Protein AF-A0A838HXN6-F1 (afdb_monomer_lite)

Secondary structure (DSSP, 8-state):
--HHHHHHHHTSPPEEEEEEEEEEE-TTS-TT--HHHHHH--SSS-TTS------BSSHHHHHHHHHHHHHHTT--GGGG---EEEEEEEEEEEE--TTSHHHHHHTT--HHHHHSS--HHHHHHHHHHHHHHHSSS----

Structure (mmCIF, N/CA/C/O backbone):
data_AF-A0A838HXN6-F1
#
_entry.id   AF-A0A838HXN6-F1
#
loop_
_atom_site.group_PDB
_atom_site.id
_atom_site.type_symbol
_atom_site.label_atom_id
_atom_site.label_alt_id
_atom_site.label_comp_id
_atom_site.label_asym_id
_atom_site.label_entity_id
_atom_site.label_seq_id
_atom_site.pdbx_PDB_ins_code
_atom_site.Cartn_x
_atom_site.Cartn_y
_atom_site.Cartn_z
_atom_site.occupancy
_atom_site.B_iso_or_equiv
_atom_site.auth_seq_id
_atom_site.auth_comp_id
_atom_site.auth_asym_id
_atom_site.auth_atom_id
_atom_site.pdbx_PDB_model_num
ATOM 1 N N . MET A 1 1 ? 3.296 11.963 16.605 1.00 52.84 1 MET A N 1
ATOM 2 C CA . MET A 1 1 ? 2.595 10.721 16.995 1.00 52.84 1 MET A CA 1
ATOM 3 C C . MET A 1 1 ? 1.720 11.100 18.158 1.00 52.84 1 MET A C 1
ATOM 5 O O . MET A 1 1 ? 2.275 11.587 19.130 1.00 52.84 1 MET A O 1
ATOM 9 N N . THR A 1 2 ? 0.405 10.978 18.042 1.00 62.97 2 THR A N 1
ATOM 10 C CA . THR A 1 2 ? -0.489 11.292 19.157 1.00 62.97 2 THR A CA 1
ATOM 11 C C . THR A 1 2 ? -1.050 9.986 19.691 1.00 62.97 2 THR A C 1
ATOM 13 O O . THR A 1 2 ? -1.660 9.243 18.932 1.00 62.97 2 THR A O 1
ATOM 16 N N . GLU A 1 3 ? -0.831 9.719 20.974 1.00 70.25 3 GLU A N 1
ATOM 17 C CA . GLU A 1 3 ? -1.425 8.621 21.758 1.00 70.25 3 GLU A CA 1
ATOM 18 C C . GLU A 1 3 ? -2.933 8.461 21.477 1.00 70.25 3 GLU A C 1
ATOM 20 O O . GLU A 1 3 ? -3.430 7.362 21.251 1.00 70.25 3 GLU A O 1
ATOM 25 N N . ARG A 1 4 ? -3.612 9.593 21.263 1.00 81.31 4 ARG A N 1
ATOM 26 C CA . ARG A 1 4 ? -5.013 9.693 20.832 1.00 81.31 4 ARG A CA 1
ATOM 27 C C . ARG A 1 4 ? -5.386 8.883 19.582 1.00 81.31 4 ARG A C 1
ATOM 29 O O . ARG A 1 4 ? -6.510 8.408 19.495 1.00 81.31 4 ARG A O 1
ATOM 36 N N . ASP A 1 5 ? -4.505 8.741 18.588 1.00 81.25 5 ASP A N 1
ATOM 37 C CA . ASP A 1 5 ? -4.841 7.966 17.378 1.00 81.25 5 ASP A CA 1
ATOM 38 C C . ASP A 1 5 ? -4.798 6.455 17.637 1.00 81.25 5 ASP A C 1
ATOM 40 O O . ASP A 1 5 ? -5.585 5.712 17.055 1.00 81.25 5 ASP A O 1
ATOM 44 N N . GLU A 1 6 ? -3.905 5.998 18.518 1.00 79.44 6 GLU A N 1
ATOM 45 C CA . GLU A 1 6 ? -3.845 4.593 18.936 1.00 79.44 6 GLU A CA 1
ATOM 46 C C . GLU A 1 6 ? -5.099 4.239 19.762 1.00 79.44 6 GLU A C 1
ATOM 48 O O . GLU A 1 6 ? -5.741 3.221 19.499 1.00 79.44 6 GLU A O 1
ATOM 53 N N . GLU A 1 7 ? -5.530 5.129 20.663 1.00 83.31 7 GLU A N 1
ATOM 54 C CA . GLU A 1 7 ? -6.784 4.985 21.420 1.00 83.31 7 GLU A CA 1
ATOM 55 C C . GLU A 1 7 ? -8.030 4.978 20.525 1.00 83.31 7 GLU A C 1
ATOM 57 O O . GLU A 1 7 ? -8.947 4.183 20.737 1.00 83.31 7 GLU A O 1
ATOM 62 N N . ARG A 1 8 ? -8.078 5.850 19.510 1.00 86.25 8 ARG A N 1
ATOM 63 C CA . ARG A 1 8 ? -9.175 5.881 18.530 1.00 86.25 8 ARG A CA 1
ATOM 64 C C . ARG A 1 8 ? -9.247 4.580 17.742 1.00 86.25 8 ARG A C 1
ATOM 66 O O . ARG A 1 8 ? -10.324 4.007 17.622 1.00 86.25 8 ARG A O 1
ATOM 73 N N . LEU A 1 9 ? -8.107 4.076 17.266 1.00 84.31 9 LEU A N 1
ATOM 74 C CA . LEU A 1 9 ? -8.039 2.798 16.550 1.00 84.31 9 LEU A CA 1
ATOM 75 C C . LEU A 1 9 ? -8.511 1.616 17.393 1.00 84.31 9 LEU A C 1
ATOM 77 O O . LEU A 1 9 ? -9.125 0.703 16.847 1.00 84.31 9 LEU A O 1
ATOM 81 N N . ALA A 1 10 ? -8.253 1.624 18.702 1.00 82.81 10 ALA A N 1
ATOM 82 C CA . ALA A 1 10 ? -8.721 0.568 19.597 1.00 82.81 10 ALA A CA 1
ATOM 83 C C . ALA A 1 10 ? -10.258 0.483 19.677 1.00 82.81 10 ALA A C 1
ATOM 85 O O . ALA A 1 10 ? -10.790 -0.568 20.020 1.00 82.81 10 ALA A O 1
ATOM 86 N N . ARG A 1 11 ? -10.970 1.568 19.342 1.00 85.31 11 ARG A N 1
ATOM 87 C CA . ARG A 1 11 ? -12.441 1.649 19.354 1.00 85.31 11 ARG A CA 1
ATOM 88 C C . ARG A 1 11 ? -13.080 1.389 17.991 1.00 85.31 11 ARG A C 1
ATOM 90 O O . ARG A 1 11 ? -14.303 1.349 17.898 1.00 85.31 11 ARG A O 1
ATOM 97 N N . LEU A 1 12 ? -12.277 1.269 16.935 1.00 88.88 12 LEU A N 1
ATOM 98 C CA . LEU A 1 12 ? -12.781 1.051 15.587 1.00 88.88 12 LEU A CA 1
ATOM 99 C C . LEU A 1 12 ? -12.994 -0.433 15.315 1.00 88.88 12 LEU A C 1
ATOM 101 O O . LEU A 1 12 ? -12.141 -1.270 15.613 1.00 88.88 12 LEU A O 1
ATOM 105 N N . ASN A 1 13 ? -14.119 -0.735 14.669 1.00 86.94 13 ASN A N 1
ATOM 106 C CA . ASN A 1 13 ? -14.365 -2.061 14.125 1.00 86.94 13 ASN A CA 1
ATOM 107 C C . ASN A 1 13 ? -13.406 -2.308 12.962 1.00 86.94 13 ASN A C 1
ATOM 109 O O . ASN A 1 13 ? -13.319 -1.503 12.031 1.00 86.94 13 ASN A O 1
ATOM 113 N N . LEU A 1 14 ? -12.692 -3.429 13.021 1.00 91.25 14 LEU A N 1
ATOM 114 C CA . LEU A 1 14 ? -11.895 -3.903 11.901 1.00 91.25 14 LEU A CA 1
ATOM 115 C C . LEU A 1 14 ? -12.711 -4.874 11.061 1.00 91.25 14 LEU A C 1
ATOM 117 O O . LEU A 1 14 ? -13.541 -5.621 11.576 1.00 91.25 14 LEU A O 1
ATOM 121 N N . ALA A 1 15 ? -12.450 -4.850 9.763 1.00 92.81 15 ALA A N 1
ATOM 122 C CA . ALA A 1 15 ? -13.047 -5.759 8.808 1.00 92.81 15 ALA A CA 1
ATOM 123 C C . ALA A 1 15 ? -12.079 -6.895 8.476 1.00 92.81 15 ALA A C 1
ATOM 125 O O . ALA A 1 15 ? -10.857 -6.726 8.508 1.00 92.81 15 ALA A O 1
ATOM 126 N N . SER A 1 16 ? -12.632 -8.031 8.071 1.00 95.31 16 SER A N 1
ATOM 127 C CA . SER A 1 16 ? -11.870 -9.041 7.347 1.00 95.31 16 SER A CA 1
ATOM 128 C C . SER A 1 16 ? -11.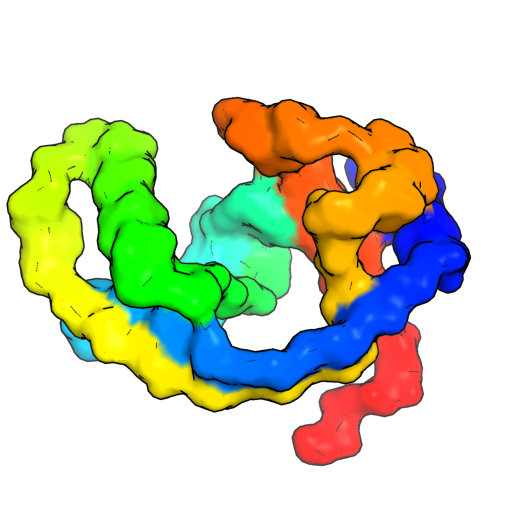858 -8.707 5.854 1.00 95.31 16 SER A C 1
ATOM 130 O O . SER A 1 16 ? -12.802 -8.123 5.319 1.00 95.31 16 SER A O 1
ATOM 132 N N . TYR A 1 17 ? -10.788 -9.087 5.167 1.00 95.50 17 TYR A N 1
ATOM 133 C CA . TYR A 1 17 ? -10.663 -8.973 3.721 1.00 95.50 17 TYR A CA 1
ATOM 134 C C . TYR A 1 17 ? -10.115 -10.274 3.151 1.00 95.50 17 TYR A C 1
ATOM 136 O O . TYR A 1 17 ? -9.066 -10.752 3.581 1.00 95.50 17 TYR A O 1
ATOM 144 N N . SER A 1 18 ? -10.791 -10.805 2.136 1.00 97.56 18 SER A N 1
ATOM 145 C CA . SER A 1 18 ? -10.270 -11.882 1.306 1.00 97.56 18 SER A CA 1
ATOM 146 C C . SER A 1 18 ? -10.440 -11.517 -0.161 1.00 97.56 18 SER A C 1
ATOM 148 O O . SER A 1 18 ? -11.485 -11.000 -0.557 1.00 97.56 18 SER A O 1
ATOM 150 N N . GLY A 1 19 ? -9.408 -11.747 -0.967 1.00 97.06 19 GLY A N 1
ATOM 151 C CA . GLY A 1 19 ? -9.480 -11.452 -2.389 1.00 97.06 19 GLY A CA 1
ATOM 152 C C . GLY A 1 19 ? -8.153 -11.575 -3.117 1.00 97.06 19 GLY A C 1
ATOM 153 O O . GLY A 1 19 ? -7.107 -11.863 -2.536 1.00 97.06 19 GLY A O 1
ATOM 154 N N . THR A 1 20 ? -8.213 -11.326 -4.420 1.00 98.19 20 THR A N 1
ATOM 155 C CA . THR A 1 20 ? -7.024 -11.251 -5.271 1.00 98.19 20 THR A CA 1
ATOM 156 C C . THR A 1 20 ? -6.412 -9.859 -5.177 1.00 98.19 20 THR A C 1
ATOM 158 O O . THR A 1 20 ? -7.128 -8.859 -5.140 1.00 98.19 20 THR A O 1
ATOM 161 N N . ALA A 1 21 ? -5.086 -9.791 -5.136 1.00 98.12 21 ALA A N 1
ATOM 162 C CA . ALA A 1 21 ? -4.346 -8.543 -5.144 1.00 98.12 21 ALA A CA 1
ATOM 163 C C . ALA A 1 21 ? -3.112 -8.636 -6.048 1.00 98.12 21 ALA A C 1
ATOM 165 O O . ALA A 1 21 ? -2.564 -9.713 -6.282 1.00 98.12 21 ALA A O 1
ATOM 166 N N . TYR A 1 22 ? -2.669 -7.484 -6.533 1.00 98.31 22 TYR A N 1
ATOM 167 C CA . TYR A 1 22 ? -1.645 -7.349 -7.557 1.00 98.31 22 TYR A CA 1
ATOM 168 C C . TYR A 1 22 ? -0.501 -6.481 -7.055 1.00 98.31 22 TYR A C 1
ATOM 170 O O . TYR A 1 22 ? -0.712 -5.487 -6.360 1.00 98.31 22 TYR A O 1
ATOM 178 N N . ARG A 1 23 ? 0.728 -6.819 -7.437 1.00 97.62 23 ARG A N 1
ATOM 179 C CA . ARG A 1 23 ? 1.908 -6.006 -7.133 1.00 97.62 23 ARG A CA 1
ATOM 180 C C . ARG A 1 23 ? 2.859 -5.995 -8.309 1.00 97.62 23 ARG A C 1
ATOM 182 O O . ARG A 1 23 ? 3.240 -7.051 -8.801 1.00 97.62 23 ARG A O 1
ATOM 189 N N . HIS A 1 24 ? 3.303 -4.806 -8.703 1.00 96.69 24 HIS A N 1
ATOM 190 C CA . HIS A 1 24 ? 4.386 -4.671 -9.667 1.00 96.69 24 HIS A CA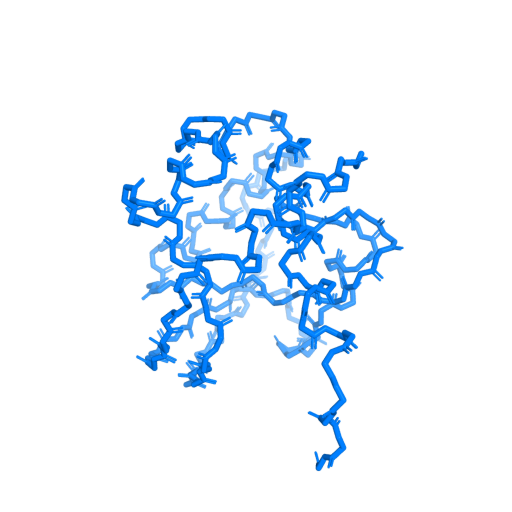 1
ATOM 191 C C . HIS A 1 24 ? 5.741 -4.578 -8.945 1.00 96.69 24 HIS A C 1
ATOM 193 O O . HIS A 1 24 ? 5.910 -3.813 -7.991 1.00 96.69 24 HIS A O 1
ATOM 199 N N . GLN A 1 25 ? 6.753 -5.291 -9.427 1.00 95.06 25 GLN A N 1
ATOM 200 C CA . GLN A 1 25 ? 8.099 -5.306 -8.846 1.00 95.06 25 GLN A CA 1
ATOM 201 C C . GLN A 1 25 ? 9.170 -5.260 -9.948 1.00 95.06 25 GLN A C 1
ATOM 203 O O . GLN A 1 25 ? 8.900 -5.608 -11.094 1.00 95.06 25 GLN A O 1
ATOM 208 N N . SER A 1 26 ? 10.359 -4.732 -9.637 1.00 93.75 26 SER A N 1
ATOM 209 C CA . SER A 1 26 ? 11.511 -4.873 -10.534 1.00 93.75 26 SER A CA 1
ATOM 210 C C . SER A 1 26 ? 11.875 -6.357 -10.615 1.00 93.75 26 SER A C 1
ATOM 212 O O . SER A 1 26 ? 11.775 -7.021 -9.578 1.00 93.75 26 SER A O 1
ATOM 214 N N . PRO A 1 27 ? 12.330 -6.853 -11.778 1.00 95.75 27 PRO A N 1
ATOM 215 C CA . PRO A 1 27 ? 12.759 -8.238 -11.911 1.00 95.75 27 PRO A CA 1
ATOM 216 C C . PRO A 1 27 ? 13.792 -8.645 -10.859 1.00 95.75 27 PRO A C 1
ATOM 218 O O . PRO A 1 27 ? 14.665 -7.852 -10.496 1.00 95.75 27 PRO A O 1
ATOM 221 N N . GLY A 1 28 ? 13.684 -9.881 -10.370 1.00 93.38 28 GLY A N 1
ATOM 222 C CA . GLY A 1 28 ? 14.659 -10.491 -9.457 1.00 93.38 28 GLY A CA 1
ATOM 223 C C . GLY A 1 28 ? 14.489 -10.161 -7.968 1.00 93.38 28 GLY A C 1
ATOM 224 O O . GLY A 1 28 ? 15.302 -10.595 -7.155 1.00 93.38 28 GLY A O 1
ATOM 225 N N . PHE A 1 29 ? 13.446 -9.426 -7.572 1.00 92.88 29 PHE A N 1
ATOM 226 C CA . PHE A 1 29 ? 13.157 -9.157 -6.157 1.00 92.88 29 PHE A CA 1
ATOM 227 C C . PHE A 1 29 ? 11.988 -10.009 -5.643 1.00 92.88 29 PHE A C 1
ATOM 229 O O . PHE A 1 29 ? 10.925 -9.996 -6.256 1.00 92.88 29 PHE A O 1
ATOM 236 N N . ASP A 1 30 ? 12.111 -10.615 -4.450 1.00 94.19 30 ASP A N 1
ATOM 237 C CA . ASP A 1 30 ? 11.019 -11.388 -3.820 1.00 94.19 30 ASP A CA 1
ATOM 238 C C . ASP A 1 30 ? 9.735 -10.535 -3.674 1.00 94.19 30 ASP A C 1
ATOM 240 O O . ASP A 1 30 ? 9.748 -9.518 -2.958 1.00 94.19 30 ASP A O 1
ATOM 244 N N . PRO A 1 31 ? 8.611 -10.926 -4.309 1.00 93.19 31 PRO A N 1
ATOM 245 C CA . PRO A 1 31 ? 7.357 -10.170 -4.274 1.00 93.19 31 PRO A CA 1
ATOM 246 C C . PRO A 1 31 ? 6.741 -10.055 -2.873 1.00 93.19 31 PRO A C 1
ATOM 248 O O . PRO A 1 31 ? 5.946 -9.146 -2.617 1.00 93.19 31 PRO A O 1
ATOM 251 N N . ARG A 1 32 ? 7.135 -10.929 -1.942 1.00 94.75 32 ARG A N 1
ATOM 252 C CA . ARG A 1 32 ? 6.681 -10.940 -0.544 1.00 94.75 32 ARG A CA 1
ATOM 253 C C . ARG A 1 32 ? 7.551 -10.077 0.366 1.00 94.75 32 ARG A C 1
ATOM 255 O O . ARG A 1 32 ? 7.228 -9.905 1.537 1.00 94.75 32 ARG A O 1
ATOM 262 N N . SER A 1 33 ? 8.642 -9.504 -0.145 1.00 95.50 33 SER A N 1
ATOM 263 C CA . SER A 1 33 ? 9.507 -8.642 0.656 1.00 95.50 33 SER A CA 1
ATOM 264 C C . SER A 1 33 ? 8.888 -7.258 0.875 1.00 95.50 33 SER A C 1
ATOM 266 O O . SER A 1 33 ? 8.499 -6.560 -0.072 1.00 95.50 33 SER A O 1
ATOM 268 N N . GLY A 1 34 ? 8.857 -6.819 2.136 1.00 95.69 34 GLY A N 1
ATOM 269 C CA . GLY A 1 34 ? 8.514 -5.450 2.532 1.00 95.69 34 GLY A CA 1
ATOM 270 C C . GLY A 1 34 ? 9.734 -4.599 2.909 1.00 95.69 34 GLY A C 1
ATOM 271 O O . GLY A 1 34 ? 9.578 -3.485 3.415 1.00 95.69 34 GLY A O 1
ATOM 272 N N . THR A 1 35 ? 10.958 -5.086 2.671 1.00 95.94 35 THR A N 1
ATOM 273 C CA . THR A 1 35 ? 12.208 -4.413 3.071 1.00 95.94 35 THR A CA 1
ATOM 274 C C . THR A 1 35 ? 12.361 -3.030 2.437 1.00 95.94 35 THR A C 1
ATOM 276 O O . THR A 1 35 ? 12.794 -2.088 3.104 1.00 95.94 35 THR A O 1
ATOM 279 N N . GLY A 1 36 ? 11.963 -2.872 1.170 1.00 94.06 36 GLY A N 1
ATOM 280 C CA . GLY A 1 36 ? 11.993 -1.578 0.480 1.00 94.06 36 GLY A CA 1
ATOM 281 C C . GLY A 1 36 ? 11.106 -0.535 1.164 1.00 94.06 36 GLY A C 1
ATOM 282 O O . GLY A 1 36 ? 11.574 0.566 1.467 1.00 94.06 36 GLY A O 1
ATOM 283 N N . ALA A 1 37 ? 9.866 -0.917 1.486 1.00 96.25 37 ALA A N 1
ATOM 284 C CA . ALA A 1 37 ? 8.927 -0.077 2.222 1.00 96.25 37 ALA A CA 1
ATOM 285 C C . ALA A 1 37 ? 9.447 0.244 3.626 1.00 96.25 37 ALA A C 1
ATOM 287 O O . ALA A 1 37 ? 9.378 1.395 4.045 1.00 96.25 37 ALA A O 1
ATOM 288 N N . ARG A 1 38 ? 10.042 -0.721 4.336 1.00 97.44 38 ARG A N 1
ATOM 289 C CA . ARG A 1 38 ? 10.677 -0.456 5.634 1.00 97.44 38 ARG A CA 1
ATOM 290 C C . ARG A 1 38 ? 11.802 0.567 5.514 1.00 97.44 38 ARG A C 1
ATOM 292 O O . ARG A 1 38 ? 11.879 1.471 6.335 1.00 97.44 38 ARG A O 1
ATOM 299 N N . ARG A 1 39 ? 12.682 0.444 4.517 1.00 96.69 39 ARG A N 1
ATOM 300 C CA . ARG A 1 39 ? 13.851 1.323 4.356 1.00 96.69 39 ARG A CA 1
ATOM 301 C C . ARG A 1 39 ? 13.453 2.747 3.968 1.00 96.69 39 ARG A C 1
ATOM 303 O O . ARG A 1 39 ? 13.931 3.692 4.586 1.00 96.69 39 ARG A O 1
ATOM 310 N N . ARG A 1 40 ? 12.604 2.894 2.947 1.00 94.81 40 ARG A N 1
ATOM 311 C CA . ARG A 1 40 ? 12.280 4.189 2.316 1.00 94.81 40 ARG A CA 1
ATOM 312 C C . ARG A 1 40 ? 10.980 4.815 2.823 1.00 94.81 40 ARG A C 1
ATOM 314 O O . ARG A 1 40 ? 10.773 6.010 2.642 1.00 94.81 40 ARG A O 1
ATOM 321 N N . GLY A 1 41 ? 10.138 4.032 3.488 1.00 96.00 41 GLY A N 1
ATOM 322 C CA . GLY A 1 41 ? 8.770 4.416 3.801 1.00 96.00 41 GLY A CA 1
ATOM 323 C C . GLY A 1 41 ? 7.867 4.356 2.572 1.00 96.00 41 GLY A C 1
ATOM 324 O O . GLY A 1 41 ? 8.300 4.103 1.446 1.00 96.00 41 GLY A O 1
ATOM 325 N N . GLY A 1 42 ? 6.595 4.622 2.810 1.00 94.75 42 GLY A N 1
ATOM 326 C CA . GLY A 1 42 ? 5.580 4.844 1.795 1.00 94.75 42 GLY A CA 1
ATOM 327 C C . GLY A 1 42 ? 4.467 5.712 2.368 1.00 94.75 42 GLY A C 1
ATOM 328 O O . GLY A 1 42 ? 4.653 6.382 3.391 1.00 94.75 42 GLY A O 1
ATOM 329 N N . ARG A 1 43 ? 3.303 5.703 1.715 1.00 95.81 43 ARG A N 1
ATOM 330 C CA . ARG A 1 43 ? 2.162 6.523 2.140 1.00 95.81 43 ARG A CA 1
ATOM 331 C C . ARG A 1 43 ? 1.668 6.138 3.535 1.00 95.81 43 ARG A C 1
ATOM 333 O O . ARG A 1 43 ? 1.401 7.016 4.339 1.00 95.81 43 ARG A O 1
ATOM 340 N N . PHE A 1 44 ? 1.618 4.845 3.851 1.00 96.75 44 PHE A N 1
ATOM 341 C CA . PHE A 1 44 ? 1.069 4.345 5.118 1.00 96.75 44 PHE A CA 1
ATOM 342 C C . PHE A 1 44 ? 2.125 3.800 6.085 1.00 96.75 44 PHE A C 1
ATOM 344 O O . PHE A 1 44 ? 1.787 3.266 7.134 1.00 96.75 44 PHE A O 1
ATOM 351 N N . ASN A 1 45 ? 3.418 3.949 5.791 1.00 97.06 45 ASN A N 1
ATOM 352 C CA . ASN A 1 45 ? 4.460 3.578 6.745 1.00 97.06 45 ASN A CA 1
ATOM 353 C C . ASN A 1 45 ? 5.634 4.566 6.708 1.00 97.06 45 ASN A C 1
ATOM 355 O O . ASN A 1 45 ? 6.132 4.897 5.629 1.00 97.06 45 ASN A O 1
ATOM 359 N N . PRO A 1 46 ? 6.106 5.059 7.867 1.00 96.12 46 PRO A N 1
ATOM 360 C CA . PRO A 1 46 ? 7.277 5.922 7.900 1.00 96.12 46 PRO A CA 1
ATOM 361 C C . PRO A 1 46 ? 8.550 5.151 7.501 1.00 96.12 46 PRO A C 1
ATOM 363 O O . PRO A 1 46 ? 8.618 3.932 7.683 1.00 96.12 46 PRO A O 1
ATOM 366 N N . PRO A 1 47 ? 9.588 5.829 6.984 1.00 96.38 47 PRO A N 1
ATOM 367 C CA . PRO A 1 47 ? 10.879 5.193 6.742 1.00 96.38 47 PRO A CA 1
ATOM 368 C C . PRO A 1 47 ? 11.485 4.644 8.038 1.00 96.38 47 PRO A C 1
ATOM 370 O O . PRO A 1 47 ? 11.236 5.162 9.125 1.00 96.38 47 PRO A O 1
ATOM 373 N N . ARG A 1 48 ? 12.323 3.615 7.904 1.00 96.62 48 ARG A N 1
ATOM 374 C CA . ARG A 1 48 ? 13.029 2.921 8.993 1.00 96.62 48 ARG A CA 1
ATOM 375 C C . ARG A 1 48 ? 12.097 2.389 10.092 1.00 96.62 48 ARG A C 1
ATOM 377 O O . ARG A 1 48 ? 12.461 2.395 11.262 1.00 96.62 48 ARG A O 1
ATOM 384 N N . SER A 1 49 ? 10.903 1.925 9.717 1.00 95.75 49 SER A N 1
ATOM 385 C CA . SER A 1 49 ? 9.907 1.396 10.658 1.00 95.75 49 SER A CA 1
ATOM 386 C C . SER A 1 49 ? 9.688 -0.112 10.480 1.00 95.75 49 SER A C 1
ATOM 388 O O . SER A 1 49 ? 10.581 -0.909 10.776 1.00 95.75 49 SER A O 1
ATOM 390 N N . PHE A 1 50 ? 8.534 -0.505 9.952 1.00 95.88 50 PHE A N 1
ATOM 391 C CA . PHE A 1 50 ? 8.096 -1.875 9.725 1.00 95.88 50 PHE A CA 1
ATOM 392 C C . PHE A 1 50 ? 7.975 -2.179 8.229 1.00 95.88 50 PHE A C 1
ATOM 394 O O . PHE A 1 50 ? 7.956 -1.282 7.380 1.00 95.88 50 PHE A O 1
ATOM 401 N N . GLN A 1 51 ? 7.954 -3.472 7.911 1.00 96.19 51 GLN A N 1
ATOM 402 C CA . GLN A 1 51 ? 7.769 -3.962 6.549 1.00 96.19 51 GLN A CA 1
ATOM 403 C C . GLN A 1 51 ? 6.298 -3.847 6.140 1.00 96.19 51 GLN A C 1
ATOM 405 O O . GLN A 1 51 ? 5.413 -4.164 6.928 1.00 96.19 51 GLN A O 1
ATOM 410 N N . VAL A 1 52 ? 6.051 -3.404 4.906 1.00 96.50 52 VAL A N 1
ATOM 411 C CA . VAL A 1 52 ? 4.712 -3.298 4.309 1.00 96.50 52 VAL A CA 1
ATOM 412 C C . VAL A 1 52 ? 4.762 -3.825 2.883 1.00 96.50 52 VAL A C 1
ATOM 414 O O . VAL A 1 52 ? 5.710 -3.532 2.148 1.00 96.50 52 VAL A O 1
ATOM 417 N N . LEU A 1 53 ? 3.732 -4.573 2.491 1.00 96.38 53 LEU A N 1
ATOM 418 C CA . LEU A 1 53 ? 3.452 -4.881 1.092 1.00 96.38 53 LEU A CA 1
ATOM 419 C C . LEU A 1 53 ? 2.391 -3.899 0.593 1.00 96.38 53 LEU A C 1
ATOM 421 O O . LEU A 1 53 ? 1.310 -3.810 1.167 1.00 96.38 53 LEU A O 1
ATOM 425 N N . TYR A 1 54 ? 2.718 -3.158 -0.462 1.00 96.69 54 TYR A N 1
ATOM 426 C CA . TYR A 1 54 ? 1.752 -2.331 -1.178 1.00 96.69 54 TYR A CA 1
ATOM 427 C C . TYR A 1 54 ? 1.159 -3.176 -2.299 1.00 96.69 54 TYR A C 1
ATOM 429 O O . TYR A 1 54 ? 1.894 -3.640 -3.174 1.00 96.69 54 TYR A O 1
ATOM 437 N N . LEU A 1 55 ? -0.146 -3.417 -2.213 1.00 97.56 55 LEU A N 1
ATOM 438 C CA . LEU A 1 55 ? -0.901 -4.249 -3.137 1.00 97.56 55 LEU A CA 1
ATOM 439 C C . LEU A 1 55 ? -2.054 -3.429 -3.720 1.00 97.56 55 LEU A C 1
ATOM 441 O O . LEU A 1 55 ? -2.693 -2.654 -3.009 1.00 97.56 55 LEU A O 1
ATOM 445 N N . ALA A 1 56 ? -2.326 -3.637 -4.998 1.00 97.88 56 ALA A N 1
ATOM 446 C CA . ALA A 1 56 ? -3.460 -3.085 -5.718 1.00 97.88 56 ALA A CA 1
ATOM 447 C C . ALA A 1 56 ? -4.569 -4.137 -5.853 1.00 97.88 56 ALA A C 1
ATOM 449 O O . ALA A 1 56 ? -4.290 -5.332 -5.884 1.00 97.88 56 ALA A O 1
ATOM 450 N N . LEU A 1 57 ? -5.827 -3.709 -5.975 1.00 97.12 57 LEU A N 1
ATOM 451 C CA . LEU A 1 57 ? -6.964 -4.626 -6.161 1.00 97.12 57 LEU A CA 1
ATOM 452 C C . LEU A 1 57 ? -7.267 -4.936 -7.635 1.00 97.12 57 LEU A C 1
ATOM 454 O O . LEU A 1 57 ? -8.106 -5.781 -7.926 1.00 97.12 57 LEU A O 1
ATOM 458 N N . SER A 1 58 ? -6.559 -4.289 -8.563 1.00 97.69 58 SER A N 1
ATOM 459 C CA . SER A 1 58 ? -6.582 -4.611 -9.988 1.00 97.69 58 SER A CA 1
ATOM 460 C C . SER A 1 58 ? -5.210 -4.371 -10.628 1.00 97.69 58 SER A C 1
ATOM 462 O O . SER A 1 58 ? -4.358 -3.666 -10.067 1.00 97.69 58 SER A O 1
ATOM 464 N N . VAL A 1 59 ? -4.989 -4.946 -11.812 1.00 97.12 59 VAL A N 1
ATOM 465 C CA . VAL A 1 59 ? -3.754 -4.748 -12.588 1.00 97.12 59 VAL A CA 1
ATOM 466 C C . VAL A 1 59 ? -3.623 -3.290 -13.040 1.00 97.12 59 VAL A C 1
ATOM 468 O O . VAL A 1 59 ? -2.528 -2.730 -13.025 1.00 97.12 59 VAL A O 1
ATOM 471 N N . GLU A 1 60 ? -4.734 -2.640 -13.378 1.00 97.88 60 GLU A N 1
ATOM 472 C CA . GLU A 1 60 ? -4.789 -1.239 -13.804 1.00 97.88 60 GLU A CA 1
ATOM 473 C C . GLU A 1 60 ? -4.326 -0.308 -12.684 1.00 97.88 60 GLU A C 1
ATOM 475 O O . GLU A 1 60 ? -3.530 0.600 -12.930 1.00 97.88 60 GLU A O 1
ATOM 480 N N . THR A 1 61 ? -4.759 -0.560 -11.443 1.00 97.31 61 THR A N 1
ATOM 481 C CA . THR A 1 61 ? -4.283 0.192 -10.278 1.00 97.31 61 THR A CA 1
ATOM 482 C C . THR A 1 61 ? -2.795 -0.060 -10.022 1.00 97.31 61 THR A C 1
ATOM 484 O O . THR A 1 61 ? -2.062 0.898 -9.794 1.00 97.31 61 THR A O 1
ATOM 487 N N . ALA A 1 62 ? -2.302 -1.298 -10.156 1.00 97.19 62 ALA A N 1
ATOM 488 C CA . ALA A 1 62 ? -0.863 -1.573 -10.044 1.00 97.19 62 ALA A CA 1
ATOM 489 C C . ALA A 1 62 ? -0.042 -0.829 -11.118 1.00 97.19 62 ALA A C 1
ATOM 491 O O . ALA A 1 62 ? 1.049 -0.327 -10.844 1.00 97.19 62 ALA A O 1
ATOM 492 N N . ALA A 1 63 ? -0.567 -0.722 -12.341 1.00 96.69 63 ALA A N 1
ATOM 493 C CA . ALA A 1 63 ? 0.058 0.048 -13.411 1.00 96.69 63 ALA A CA 1
ATOM 494 C C . ALA A 1 63 ? -0.009 1.565 -13.153 1.00 96.69 63 ALA A C 1
ATOM 496 O O . ALA A 1 63 ? 0.937 2.286 -13.469 1.00 96.69 63 ALA A O 1
ATOM 497 N N . ALA A 1 64 ? -1.105 2.072 -12.582 1.00 96.75 64 ALA A N 1
ATOM 498 C CA . ALA A 1 64 ? -1.220 3.470 -12.168 1.00 96.75 64 ALA A CA 1
ATOM 499 C C . ALA A 1 64 ? -0.211 3.820 -11.059 1.00 96.75 64 ALA A C 1
ATOM 501 O O . ALA A 1 64 ? 0.457 4.850 -11.152 1.00 96.75 64 ALA A O 1
ATOM 502 N N . ASP A 1 65 ? -0.017 2.931 -10.082 1.00 95.25 65 ASP A N 1
ATOM 503 C CA . ASP A 1 65 ? 0.984 3.094 -9.022 1.00 95.25 65 ASP A CA 1
ATOM 504 C C . ASP A 1 65 ? 2.412 3.166 -9.578 1.00 95.25 65 ASP A C 1
ATOM 506 O O . ASP A 1 65 ? 3.213 3.986 -9.120 1.00 95.25 65 ASP A O 1
ATOM 510 N N . LEU A 1 66 ? 2.733 2.365 -10.602 1.00 96.31 66 LEU A N 1
ATOM 511 C CA . LEU A 1 66 ? 4.016 2.446 -11.305 1.00 96.31 66 LEU A CA 1
ATOM 512 C C . LEU A 1 66 ? 4.219 3.817 -11.959 1.00 96.31 66 LEU A C 1
ATOM 514 O O . LEU A 1 66 ? 5.290 4.405 -11.802 1.00 96.31 66 LEU A O 1
ATOM 518 N N . ARG A 1 67 ? 3.205 4.327 -12.672 1.00 96.56 67 ARG A N 1
ATOM 519 C CA . ARG A 1 67 ? 3.266 5.650 -13.319 1.00 96.56 67 ARG A CA 1
ATOM 520 C C . ARG A 1 67 ? 3.493 6.743 -12.283 1.00 96.56 67 ARG A C 1
ATOM 522 O O . ARG A 1 67 ? 4.463 7.487 -12.393 1.00 96.56 67 ARG A O 1
ATOM 529 N N . GLN A 1 68 ? 2.700 6.745 -11.213 1.00 93.50 68 GLN A N 1
ATOM 530 C CA . GLN A 1 68 ? 2.863 7.702 -10.124 1.00 93.50 68 GLN A CA 1
ATOM 531 C C . GLN A 1 68 ? 4.242 7.573 -9.455 1.00 93.50 68 GLN A C 1
ATOM 533 O O . GLN A 1 68 ? 4.849 8.568 -9.062 1.00 93.50 68 GLN A O 1
ATOM 538 N N . ALA A 1 69 ? 4.769 6.357 -9.294 1.00 91.56 69 ALA A N 1
ATOM 539 C CA . ALA A 1 69 ? 6.101 6.160 -8.736 1.00 91.56 69 ALA A CA 1
ATOM 540 C C . ALA A 1 69 ? 7.200 6.740 -9.637 1.00 91.56 69 ALA A C 1
ATOM 542 O O . ALA A 1 69 ? 8.117 7.369 -9.109 1.00 91.56 69 ALA A O 1
ATOM 543 N N . ALA A 1 70 ? 7.105 6.555 -10.956 1.00 94.44 70 ALA A N 1
ATOM 544 C CA . ALA A 1 70 ? 8.035 7.133 -11.924 1.00 94.44 70 ALA A CA 1
ATOM 545 C C . ALA A 1 70 ? 7.984 8.670 -11.901 1.00 94.44 70 ALA A C 1
ATOM 547 O O . ALA A 1 70 ? 9.026 9.308 -11.752 1.00 94.44 70 ALA A O 1
ATOM 548 N N . GLU A 1 71 ? 6.781 9.252 -11.908 1.00 93.88 71 GLU A N 1
ATOM 549 C CA . GLU A 1 71 ? 6.562 10.702 -11.802 1.00 93.88 71 GLU A CA 1
ATOM 550 C C . GLU A 1 71 ? 7.188 11.288 -10.532 1.00 93.88 71 GLU A C 1
ATOM 552 O O . GLU A 1 71 ? 7.946 12.252 -10.596 1.00 93.88 71 GLU A O 1
ATOM 557 N N . ARG A 1 72 ? 6.959 10.666 -9.365 1.00 89.12 72 ARG A N 1
ATOM 558 C CA . ARG A 1 72 ? 7.559 11.117 -8.094 1.00 89.12 72 ARG A CA 1
ATOM 559 C C . ARG A 1 72 ? 9.084 11.051 -8.086 1.00 89.12 72 ARG A C 1
ATOM 561 O O . ARG A 1 72 ? 9.712 11.770 -7.315 1.00 89.12 72 ARG A O 1
ATOM 568 N N . MET A 1 73 ? 9.673 10.146 -8.864 1.00 89.19 73 MET A N 1
ATOM 569 C CA . MET A 1 73 ? 11.126 10.030 -9.010 1.00 89.19 73 MET A CA 1
ATOM 570 C C . MET A 1 73 ? 11.674 10.932 -10.124 1.00 89.19 73 MET A C 1
ATOM 572 O O . MET A 1 73 ? 12.882 10.930 -10.341 1.00 89.19 73 MET A O 1
ATOM 576 N N . ASN A 1 74 ? 10.811 11.693 -10.807 1.00 94.56 74 ASN A N 1
ATOM 577 C CA . ASN A 1 74 ? 11.141 12.467 -12.000 1.00 94.56 74 ASN A CA 1
ATOM 578 C C . ASN A 1 74 ? 11.823 11.606 -13.081 1.00 94.56 74 ASN A C 1
ATOM 580 O O . ASN A 1 74 ? 12.820 12.003 -13.684 1.00 94.56 74 ASN A O 1
ATOM 584 N N . LEU A 1 75 ? 11.312 10.387 -13.281 1.00 94.94 75 LEU A N 1
ATOM 585 C CA . LEU A 1 75 ? 11.815 9.432 -14.263 1.00 94.94 75 LEU A CA 1
ATOM 586 C C . LEU A 1 75 ? 10.782 9.213 -15.373 1.00 94.94 75 LEU A C 1
ATOM 588 O O . LEU A 1 75 ? 9.590 9.092 -15.078 1.00 94.94 75 LEU A O 1
ATOM 592 N N . PRO A 1 76 ? 11.211 9.075 -16.642 1.00 96.44 76 PRO A N 1
ATOM 593 C CA . PRO A 1 76 ? 10.317 8.601 -17.687 1.00 96.44 76 PRO A CA 1
ATOM 594 C C . PRO A 1 76 ? 9.876 7.166 -17.371 1.00 96.44 76 PRO A C 1
ATOM 596 O O . PRO A 1 76 ? 10.675 6.353 -16.903 1.00 96.44 76 PRO A O 1
ATOM 599 N N . LEU A 1 77 ? 8.620 6.822 -17.676 1.00 95.69 77 LEU A N 1
ATOM 600 C CA . LEU A 1 77 ? 8.071 5.486 -17.401 1.00 95.69 77 LEU A CA 1
ATOM 601 C C . LEU A 1 77 ? 8.934 4.363 -17.997 1.00 95.69 77 LEU A C 1
ATOM 603 O O . LEU A 1 77 ? 9.111 3.328 -17.361 1.00 95.69 77 LEU A O 1
ATOM 607 N N . ALA A 1 78 ? 9.515 4.587 -19.179 1.00 96.56 78 ALA A N 1
ATOM 608 C CA . ALA A 1 78 ? 10.411 3.636 -19.833 1.00 96.56 78 ALA A CA 1
ATOM 609 C C . ALA A 1 78 ? 11.622 3.250 -18.961 1.00 96.56 78 ALA A C 1
ATOM 611 O O . ALA A 1 78 ? 12.032 2.096 -18.977 1.00 96.56 78 ALA A O 1
ATOM 612 N N . ALA A 1 79 ? 12.144 4.173 -18.144 1.00 96.12 79 ALA A N 1
ATOM 613 C CA . ALA A 1 79 ? 13.246 3.895 -17.219 1.00 96.12 79 ALA A CA 1
ATOM 614 C C . ALA A 1 79 ? 12.813 3.090 -15.980 1.00 96.12 79 ALA A C 1
ATOM 616 O O . ALA A 1 79 ? 13.655 2.564 -15.256 1.00 96.12 79 ALA A O 1
ATOM 617 N N . ALA A 1 80 ? 11.507 2.990 -15.716 1.00 93.00 80 ALA A N 1
ATOM 618 C CA . ALA A 1 80 ? 10.955 2.158 -14.652 1.00 93.00 80 ALA A CA 1
ATOM 619 C C . ALA A 1 80 ? 10.577 0.741 -15.134 1.00 93.00 80 ALA A C 1
ATOM 621 O O . ALA A 1 80 ? 10.092 -0.056 -14.330 1.00 93.00 80 ALA A O 1
ATOM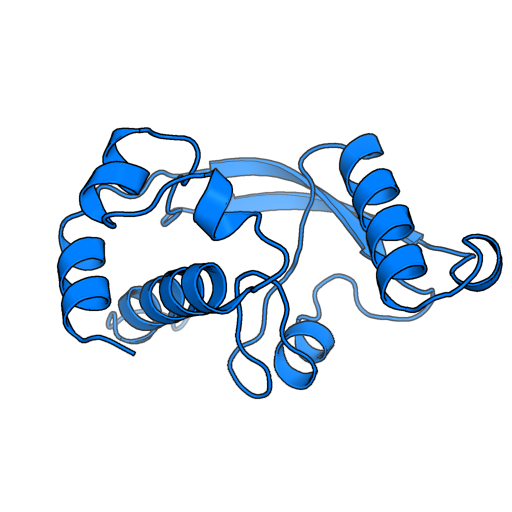 622 N N . LEU A 1 81 ? 10.784 0.432 -16.419 1.00 95.56 81 LEU A N 1
ATOM 623 C CA . LEU A 1 81 ? 10.535 -0.869 -17.044 1.00 95.56 81 LEU A CA 1
ATOM 624 C C . LEU A 1 81 ? 11.850 -1.655 -17.248 1.00 95.56 81 LEU A C 1
ATOM 626 O O . LEU A 1 81 ? 12.918 -1.046 -17.306 1.00 95.56 81 LEU A O 1
ATOM 630 N N . PRO A 1 82 ? 11.792 -2.996 -17.392 1.00 96.06 82 PRO A N 1
ATOM 631 C CA . PRO A 1 82 ? 10.609 -3.853 -17.263 1.00 96.06 82 PRO A CA 1
ATOM 632 C C . PRO A 1 82 ? 10.136 -4.008 -15.809 1.00 96.06 82 PRO A C 1
ATOM 634 O O . PRO A 1 82 ? 10.863 -3.729 -14.853 1.00 96.06 82 PRO A O 1
ATOM 637 N N . ARG A 1 83 ? 8.891 -4.467 -15.639 1.00 96.38 83 ARG A N 1
ATOM 638 C CA . ARG A 1 83 ? 8.308 -4.838 -14.343 1.00 96.38 83 ARG A CA 1
ATOM 639 C C . ARG A 1 83 ? 7.660 -6.208 -14.437 1.00 96.38 83 ARG A C 1
ATOM 641 O O . ARG A 1 83 ? 7.027 -6.523 -15.437 1.00 96.38 83 ARG A O 1
ATOM 648 N N . GLU A 1 84 ? 7.774 -6.969 -13.363 1.00 96.62 84 GLU A N 1
ATOM 649 C CA . GLU A 1 84 ? 7.008 -8.190 -13.144 1.00 96.62 84 GLU A CA 1
ATOM 650 C C . GLU A 1 84 ? 5.725 -7.838 -12.391 1.00 96.62 84 GLU A C 1
ATOM 652 O O . GLU A 1 84 ? 5.752 -7.017 -11.467 1.00 96.62 84 GLU A O 1
ATOM 657 N N . VAL A 1 85 ? 4.606 -8.445 -12.783 1.00 97.31 85 VAL A N 1
ATOM 658 C CA . VAL A 1 85 ? 3.324 -8.313 -12.085 1.00 97.31 85 VAL A CA 1
ATOM 659 C C . VAL A 1 85 ? 3.024 -9.631 -11.393 1.00 97.31 85 VAL A C 1
ATOM 661 O O . VAL A 1 85 ? 2.882 -10.666 -12.035 1.00 97.31 85 VAL A O 1
ATOM 664 N N . PHE A 1 86 ? 2.924 -9.573 -10.073 1.00 97.69 86 PHE A N 1
ATOM 665 C CA . PHE A 1 86 ? 2.607 -10.711 -9.228 1.00 97.69 86 PHE A CA 1
ATOM 666 C C . PHE A 1 86 ? 1.146 -10.662 -8.813 1.00 97.69 86 PHE A C 1
ATOM 668 O O . PHE A 1 86 ? 0.622 -9.589 -8.500 1.00 97.69 86 PHE A O 1
ATOM 675 N N . VAL A 1 87 ? 0.524 -11.837 -8.777 1.00 97.94 87 VAL A N 1
ATOM 676 C CA . VAL A 1 87 ? -0.846 -12.044 -8.314 1.00 97.94 87 VAL A CA 1
ATOM 677 C C . VAL A 1 87 ? -0.790 -12.828 -7.010 1.00 97.94 87 VAL A C 1
ATOM 679 O O . VAL A 1 87 ? -0.153 -13.877 -6.940 1.00 97.94 87 VAL A O 1
ATOM 682 N N . SER A 1 88 ? -1.458 -12.317 -5.984 1.00 96.50 88 SER A N 1
ATOM 683 C CA . SER A 1 88 ? -1.527 -12.934 -4.663 1.00 96.50 88 SER A CA 1
ATOM 684 C C . SER A 1 88 ? -2.979 -13.136 -4.260 1.00 96.50 88 SER A C 1
ATOM 686 O O . SER A 1 88 ? -3.797 -12.229 -4.400 1.00 96.50 88 SER A O 1
ATOM 688 N N . THR A 1 89 ? -3.280 -14.297 -3.682 1.00 97.25 89 THR A N 1
ATOM 689 C CA . THR A 1 89 ? -4.496 -14.463 -2.878 1.00 97.25 89 THR A CA 1
ATOM 690 C C . THR A 1 89 ? -4.203 -13.953 -1.474 1.00 97.25 89 THR A C 1
ATOM 692 O O . THR A 1 89 ? -3.205 -14.338 -0.866 1.00 97.25 89 THR A O 1
ATOM 695 N N . VAL A 1 90 ? -5.039 -13.051 -0.978 1.00 96.38 90 VAL A N 1
ATOM 696 C CA . VAL A 1 90 ? -4.863 -12.376 0.307 1.00 96.38 90 VAL A CA 1
ATOM 697 C C . VAL A 1 90 ? -6.025 -12.745 1.218 1.00 96.38 90 VAL A C 1
ATOM 699 O O . VAL A 1 90 ? -7.173 -12.719 0.785 1.00 96.38 90 VAL A O 1
ATOM 702 N N . SER A 1 91 ? -5.722 -13.060 2.477 1.00 96.75 91 SER A N 1
ATOM 703 C CA . SER A 1 91 ? -6.696 -13.238 3.556 1.00 96.75 91 SER A CA 1
ATOM 704 C C . SER A 1 91 ? -6.195 -12.486 4.784 1.00 96.75 91 SER A C 1
ATOM 706 O O . SER A 1 91 ? -5.066 -12.710 5.220 1.00 96.75 91 SER A O 1
ATOM 708 N N . LEU A 1 92 ? -6.996 -11.555 5.297 1.00 94.94 92 LEU A N 1
ATOM 709 C CA . LEU A 1 92 ? -6.656 -10.660 6.400 1.00 94.94 92 LEU A CA 1
ATOM 710 C C . LEU A 1 92 ? -7.843 -10.555 7.354 1.00 94.94 92 LEU A C 1
ATOM 712 O O . LEU A 1 92 ? -8.951 -10.265 6.914 1.00 94.94 92 LEU A O 1
ATOM 716 N N . ASP A 1 93 ? -7.601 -10.692 8.654 1.00 92.75 93 ASP A N 1
ATOM 717 C CA . ASP A 1 93 ? -8.677 -10.641 9.656 1.00 92.75 93 ASP A CA 1
ATOM 718 C C . ASP A 1 93 ? -8.865 -9.249 10.272 1.00 92.75 93 ASP A C 1
ATOM 720 O O . ASP A 1 93 ? -9.926 -8.931 10.797 1.00 92.75 93 ASP A O 1
ATOM 724 N N . ASN A 1 94 ? -7.818 -8.422 10.227 1.00 92.12 94 ASN A N 1
ATOM 725 C CA . ASN A 1 94 ? -7.723 -7.163 10.963 1.00 92.12 94 ASN A CA 1
ATOM 726 C C . ASN A 1 94 ? -7.409 -5.995 10.017 1.00 92.12 94 ASN A C 1
ATOM 728 O O . ASN A 1 94 ? -6.313 -5.431 10.051 1.00 92.12 94 ASN A O 1
ATOM 732 N N . VAL A 1 95 ? -8.362 -5.632 9.158 1.00 94.25 95 VAL A N 1
ATOM 733 C CA . VAL A 1 95 ? -8.227 -4.533 8.194 1.00 94.25 95 VAL A CA 1
ATOM 734 C C . VAL A 1 95 ? -8.964 -3.291 8.676 1.00 94.25 95 VAL A C 1
ATOM 736 O O . VAL A 1 95 ? -10.169 -3.303 8.917 1.00 94.25 95 VAL A O 1
ATOM 739 N N . LEU A 1 96 ? -8.232 -2.182 8.765 1.00 94.75 96 LEU A N 1
ATOM 740 C CA . LEU A 1 96 ? -8.819 -0.855 8.906 1.00 94.75 96 LEU A CA 1
ATOM 741 C C . LEU A 1 96 ? -9.326 -0.383 7.538 1.00 94.75 96 LEU A C 1
ATOM 743 O O . LEU A 1 96 ? -8.528 0.016 6.684 1.00 94.75 96 LEU A O 1
ATOM 747 N N . ASP A 1 97 ? -10.641 -0.423 7.322 1.00 94.81 97 ASP A N 1
ATOM 748 C CA . ASP A 1 97 ? -11.235 0.004 6.054 1.00 94.81 97 ASP A CA 1
ATOM 749 C C . ASP A 1 97 ? -11.402 1.529 5.986 1.00 94.81 97 ASP A C 1
ATOM 751 O O . ASP A 1 97 ? -12.424 2.097 6.362 1.00 94.81 97 ASP A O 1
ATOM 755 N N . LEU A 1 98 ? -10.392 2.207 5.438 1.00 94.50 98 LEU A N 1
ATOM 756 C CA . LEU A 1 98 ? -10.390 3.660 5.226 1.00 94.50 98 LEU A CA 1
ATOM 757 C C . LEU A 1 98 ? -11.321 4.124 4.083 1.00 94.50 98 LEU A C 1
ATOM 759 O O . LEU A 1 98 ? -11.322 5.306 3.719 1.00 94.50 98 LEU A O 1
ATOM 763 N N . ARG A 1 99 ? -12.100 3.217 3.477 1.00 92.38 99 ARG A N 1
ATOM 764 C CA . ARG A 1 99 ? -13.190 3.574 2.558 1.00 92.38 99 ARG A CA 1
ATOM 765 C C . ARG A 1 99 ? -14.470 3.913 3.319 1.00 92.38 99 ARG A C 1
ATOM 767 O O . ARG A 1 99 ? -15.237 4.730 2.809 1.00 92.38 99 ARG A O 1
ATOM 774 N N . ALA A 1 100 ? -14.655 3.329 4.503 1.00 92.44 100 ALA A N 1
ATOM 775 C CA . ALA A 1 100 ? -15.805 3.547 5.368 1.00 92.44 100 ALA A CA 1
ATOM 776 C C . ALA A 1 100 ? -15.761 4.944 6.008 1.00 92.44 100 ALA A C 1
ATOM 778 O O . ALA A 1 100 ? -14.729 5.375 6.537 1.00 92.44 100 ALA A O 1
ATOM 779 N N . SER A 1 101 ? -16.888 5.654 5.965 1.00 91.38 101 SER A N 1
ATOM 780 C CA . SER A 1 101 ? -17.046 6.983 6.567 1.00 91.38 101 SER A CA 1
ATOM 781 C C . SER A 1 101 ? -16.793 6.962 8.069 1.00 91.38 101 SER A C 1
ATOM 783 O O . SER A 1 101 ? -16.180 7.880 8.604 1.00 91.38 101 SER A O 1
ATOM 785 N N . GLU A 1 102 ? -17.216 5.896 8.738 1.00 91.12 102 GLU A N 1
ATOM 786 C CA . GLU A 1 102 ? -17.153 5.721 10.186 1.00 91.12 102 GLU A CA 1
ATOM 787 C C . GLU A 1 102 ? -15.701 5.571 10.650 1.00 91.12 102 GLU A C 1
ATOM 789 O O . GLU A 1 102 ? -15.300 6.170 11.646 1.00 91.12 102 GLU A O 1
ATOM 794 N N . ALA A 1 103 ? -14.885 4.828 9.893 1.00 92.25 103 ALA A N 1
ATOM 795 C CA . ALA A 1 103 ? -13.461 4.668 10.180 1.00 92.25 103 ALA A CA 1
ATOM 796 C C . ALA A 1 103 ? -12.705 5.994 10.016 1.00 92.25 103 ALA A C 1
ATOM 798 O O . ALA A 1 103 ? -11.880 6.356 10.854 1.00 92.25 103 ALA A O 1
ATOM 799 N N . LEU A 1 104 ? -13.011 6.745 8.955 1.00 93.31 104 LEU A N 1
ATOM 800 C CA . LEU A 1 104 ? -12.446 8.074 8.720 1.00 93.31 104 LEU A CA 1
ATOM 801 C C . LEU A 1 104 ? -12.854 9.066 9.820 1.00 93.31 104 LEU A C 1
ATOM 803 O O . LEU A 1 104 ? -11.993 9.755 10.368 1.00 93.31 104 LEU A O 1
ATOM 807 N N . ALA A 1 105 ? -14.137 9.087 10.191 1.00 91.88 105 ALA A N 1
ATOM 808 C CA . ALA A 1 105 ? -14.667 9.937 11.252 1.00 91.88 105 ALA A CA 1
ATOM 809 C C . ALA A 1 105 ? -14.050 9.607 12.618 1.00 91.88 105 ALA A C 1
ATOM 811 O O . ALA A 1 105 ? -13.596 10.512 13.315 1.00 91.88 105 ALA A O 1
ATOM 812 N N . GLY A 1 106 ? -13.952 8.324 12.979 1.00 90.25 106 GLY A N 1
ATOM 813 C CA . GLY A 1 106 ? -13.335 7.904 14.239 1.00 90.25 106 GLY A CA 1
ATOM 814 C C . GLY A 1 106 ? -11.832 8.189 14.311 1.00 90.25 106 GLY A C 1
ATOM 815 O O . GLY A 1 106 ? -11.289 8.333 15.403 1.00 90.25 106 GLY A O 1
ATOM 816 N N . LEU A 1 107 ? -11.164 8.340 13.165 1.00 90.62 107 LEU A N 1
ATOM 817 C CA . LEU A 1 107 ? -9.783 8.817 13.073 1.00 90.62 107 LEU A CA 1
ATOM 818 C C . LEU A 1 107 ? -9.674 10.334 12.937 1.00 90.62 107 LEU A C 1
ATOM 820 O O . LEU A 1 107 ? -8.558 10.820 12.785 1.00 90.62 107 LEU A O 1
ATOM 824 N N . GLU A 1 108 ? -10.774 11.088 12.929 1.00 92.00 108 GLU A N 1
ATOM 825 C CA . GLU A 1 108 ? -10.765 12.527 12.626 1.00 92.00 108 GLU A CA 1
ATOM 826 C C . GLU A 1 108 ? -9.946 12.835 11.355 1.00 92.00 108 GLU A C 1
ATOM 828 O O . GLU A 1 108 ? -9.130 13.758 11.301 1.00 92.00 108 GLU A O 1
ATOM 833 N N . ALA A 1 109 ? -10.098 11.990 10.335 1.00 92.00 109 ALA A N 1
ATOM 834 C CA . ALA A 1 109 ? -9.355 12.065 9.090 1.00 92.00 109 ALA A CA 1
ATOM 835 C C . ALA A 1 109 ? -10.310 12.144 7.903 1.00 92.00 109 ALA A C 1
ATOM 837 O O . ALA A 1 109 ? -11.382 11.550 7.886 1.00 92.00 109 ALA A O 1
ATOM 838 N N . THR A 1 110 ? -9.883 12.835 6.856 1.00 94.06 110 THR A N 1
ATOM 839 C CA . THR A 1 110 ? -10.580 12.853 5.570 1.00 94.06 110 THR A CA 1
ATOM 840 C C . THR A 1 110 ? -9.783 12.085 4.527 1.00 94.06 110 THR A C 1
ATOM 842 O O . THR A 1 110 ? -8.554 11.997 4.591 1.00 94.06 110 THR A O 1
ATOM 845 N N . ARG A 1 111 ? -10.470 11.577 3.498 1.00 93.94 111 ARG A N 1
ATOM 846 C CA . ARG A 1 111 ? -9.810 10.925 2.358 1.00 93.94 111 ARG A CA 1
ATOM 847 C C . ARG A 1 111 ? -8.764 11.839 1.708 1.00 93.94 111 ARG A C 1
ATOM 849 O O . ARG A 1 111 ? -7.658 11.387 1.426 1.00 93.94 111 ARG A O 1
ATOM 856 N N . ASN A 1 112 ? -9.072 13.127 1.559 1.00 94.62 112 ASN A N 1
ATOM 857 C CA . ASN A 1 112 ? -8.156 14.106 0.970 1.00 94.62 112 ASN A CA 1
ATOM 858 C C . ASN A 1 112 ? -6.874 14.269 1.796 1.00 94.62 112 ASN A C 1
ATOM 860 O O . ASN A 1 112 ? -5.788 14.277 1.226 1.00 94.62 112 ASN A O 1
ATOM 864 N N . GLN A 1 113 ? -6.968 14.309 3.129 1.00 93.75 113 GLN A N 1
ATOM 865 C CA . GLN A 1 113 ? -5.783 14.369 3.996 1.00 93.75 113 GLN A CA 1
ATOM 866 C C . GLN A 1 113 ? -4.892 13.126 3.866 1.00 93.75 113 GLN A C 1
ATOM 868 O O . GLN A 1 113 ? -3.673 13.231 3.953 1.00 93.75 113 GLN A O 1
ATOM 873 N N . LEU A 1 114 ? -5.473 11.941 3.656 1.00 94.69 114 LEU A N 1
ATOM 874 C CA . LEU A 1 114 ? -4.701 10.701 3.511 1.00 94.69 114 LEU A CA 1
ATOM 875 C C . LEU A 1 114 ? -4.038 10.572 2.126 1.00 94.69 114 LEU A C 1
ATOM 877 O O . LEU A 1 114 ? -2.969 9.958 1.998 1.00 94.69 114 LEU A O 1
ATOM 881 N N . LEU A 1 115 ? -4.653 11.163 1.098 1.00 93.12 115 LEU A N 1
ATOM 882 C CA . LEU A 1 115 ? -4.187 11.138 -0.292 1.00 93.12 115 LEU A CA 1
ATOM 883 C C . LEU A 1 115 ? -3.315 12.339 -0.686 1.00 93.12 115 LEU A C 1
ATOM 885 O O . LEU A 1 115 ? -2.675 12.288 -1.736 1.00 93.12 115 LEU A O 1
ATOM 889 N N . ALA A 1 116 ? -3.226 13.365 0.163 1.00 92.56 116 ALA A N 1
ATOM 890 C CA . ALA A 1 116 ? -2.403 14.551 -0.051 1.00 92.56 116 ALA A CA 1
ATOM 891 C C . ALA A 1 116 ? -0.930 14.220 -0.372 1.00 92.56 116 ALA A C 1
ATOM 893 O O . ALA A 1 116 ? -0.429 13.122 -0.096 1.00 92.56 116 ALA A O 1
ATOM 894 N N . ALA A 1 117 ? -0.223 15.182 -0.974 1.00 89.75 117 ALA A N 1
ATOM 895 C CA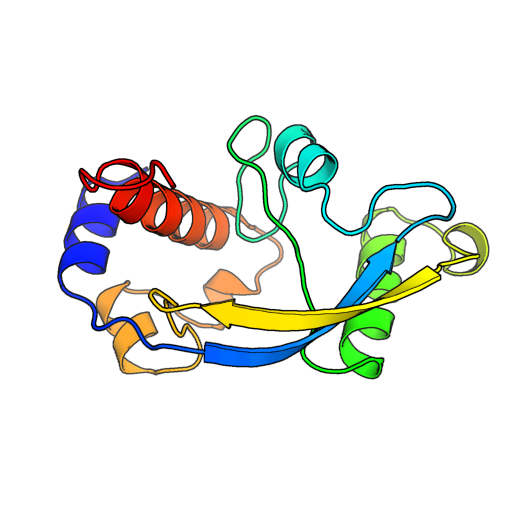 . ALA A 1 117 ? 1.207 15.054 -1.255 1.00 89.75 117 ALA A CA 1
ATOM 896 C C . ALA A 1 117 ? 2.021 14.857 0.036 1.00 89.75 117 ALA A C 1
ATOM 898 O O . ALA A 1 117 ? 2.915 14.008 0.075 1.00 89.75 117 ALA A O 1
ATOM 899 N N . ASP A 1 118 ? 1.661 15.582 1.102 1.00 92.50 118 ASP A N 1
ATOM 900 C CA . ASP A 1 118 ? 2.169 15.316 2.444 1.00 92.50 118 ASP A CA 1
ATOM 901 C C . ASP A 1 118 ? 1.590 13.999 2.987 1.00 92.50 118 ASP A C 1
ATOM 903 O O . ASP A 1 118 ? 0.381 13.790 3.064 1.00 92.50 118 ASP A O 1
ATOM 907 N N . GLN A 1 119 ? 2.490 13.099 3.377 1.00 94.31 119 GLN A N 1
ATOM 908 C CA . GLN A 1 119 ? 2.178 11.759 3.866 1.00 94.31 119 GLN A CA 1
ATOM 909 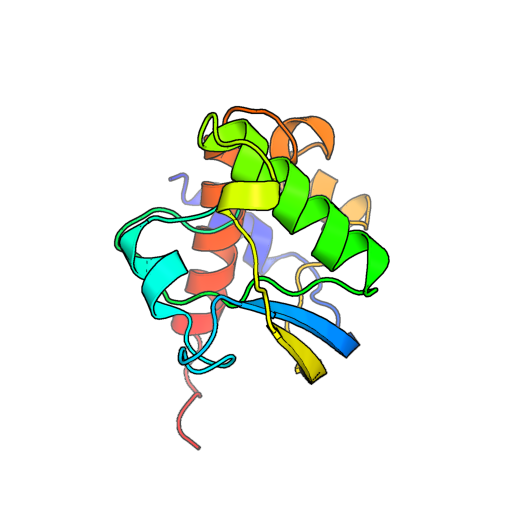C C . GLN A 1 119 ? 2.151 11.687 5.400 1.00 94.31 119 GLN A C 1
ATOM 911 O O . GLN A 1 119 ? 2.039 10.595 5.957 1.00 94.31 119 GLN A O 1
ATOM 916 N N . ALA A 1 120 ? 2.295 12.809 6.113 1.00 93.19 120 ALA A N 1
ATOM 917 C CA . ALA A 1 120 ? 2.377 12.819 7.571 1.00 93.19 120 ALA A CA 1
ATOM 918 C C . ALA A 1 120 ? 1.167 12.133 8.228 1.00 93.19 120 ALA A C 1
ATOM 920 O O . ALA A 1 120 ? 1.349 11.227 9.046 1.00 93.19 120 ALA A O 1
ATOM 921 N N . ARG A 1 121 ? -0.065 12.491 7.833 1.00 93.25 121 ARG A N 1
ATOM 922 C CA . ARG A 1 121 ? -1.287 11.909 8.417 1.00 93.25 121 ARG A CA 1
ATOM 923 C C . ARG A 1 121 ? -1.422 10.418 8.109 1.00 93.25 121 ARG A C 1
ATOM 925 O O . ARG A 1 121 ? -1.642 9.629 9.024 1.00 93.25 121 ARG A O 1
ATOM 932 N N . SER A 1 122 ? -1.251 10.015 6.852 1.00 95.75 122 SER A N 1
ATOM 933 C CA . SER A 1 122 ? -1.376 8.609 6.438 1.00 95.75 122 SER A CA 1
ATOM 934 C C . SER A 1 122 ? -0.314 7.712 7.083 1.00 95.75 122 SER A C 1
ATOM 936 O O . SER A 1 122 ? -0.627 6.599 7.508 1.00 95.75 122 SER A O 1
ATOM 938 N N . ARG A 1 123 ? 0.910 8.214 7.287 1.00 95.56 123 ARG A N 1
ATOM 939 C CA . ARG A 1 123 ? 1.955 7.501 8.042 1.00 95.56 123 ARG A CA 1
ATOM 940 C C . ARG A 1 123 ? 1.632 7.365 9.526 1.00 95.56 123 ARG A C 1
ATOM 942 O O . ARG A 1 123 ? 1.963 6.333 10.107 1.00 95.56 123 ARG A O 1
ATOM 949 N N . VAL A 1 124 ? 1.014 8.376 10.145 1.00 93.44 124 VAL A N 1
ATOM 950 C CA . VAL A 1 124 ? 0.550 8.291 11.541 1.00 93.44 124 VAL A CA 1
ATOM 951 C C . VAL A 1 124 ? -0.514 7.203 11.667 1.00 93.44 124 VAL A C 1
ATOM 953 O O . VAL A 1 124 ? -0.347 6.308 12.493 1.00 93.44 124 VAL A O 1
ATOM 956 N N . VAL A 1 125 ? -1.530 7.218 10.798 1.00 93.44 125 VAL A N 1
ATOM 957 C CA . VAL A 1 125 ? -2.603 6.209 10.778 1.00 93.44 125 VAL A CA 1
ATOM 958 C C . VAL A 1 125 ? -2.038 4.801 10.593 1.00 93.44 125 VAL A C 1
ATOM 960 O O . VAL A 1 125 ? -2.334 3.905 11.383 1.00 93.44 125 VAL A O 1
ATOM 963 N N . GLY A 1 126 ? -1.176 4.592 9.595 1.00 94.19 126 GLY A N 1
ATOM 964 C CA . GLY A 1 126 ? -0.624 3.263 9.341 1.00 94.19 126 GLY A CA 1
ATOM 965 C C . GLY A 1 126 ? 0.322 2.775 10.443 1.00 94.19 126 GLY A C 1
ATOM 966 O O . GLY A 1 126 ? 0.276 1.602 10.813 1.00 94.19 126 GLY A O 1
ATOM 967 N N . LYS A 1 127 ? 1.117 3.665 11.058 1.00 93.06 127 LYS A N 1
ATOM 968 C CA . LYS A 1 127 ? 1.943 3.317 12.227 1.00 93.06 127 LYS A CA 1
ATOM 969 C C . LYS A 1 127 ? 1.088 2.910 13.426 1.00 93.06 127 LYS A C 1
ATOM 971 O O . LYS A 1 127 ? 1.402 1.914 14.074 1.00 93.06 127 LYS A O 1
ATOM 976 N N . ALA A 1 128 ? 0.045 3.679 13.724 1.00 90.38 128 ALA A N 1
ATOM 977 C CA . ALA A 1 128 ? -0.838 3.408 14.849 1.00 90.38 128 ALA A CA 1
ATOM 978 C C . ALA A 1 128 ? -1.603 2.084 14.636 1.00 90.38 128 ALA A C 1
ATOM 980 O O . ALA A 1 128 ? -1.685 1.259 15.546 1.00 90.38 128 ALA A O 1
ATOM 981 N N . THR A 1 129 ? -2.027 1.808 13.395 1.00 91.12 129 THR A N 1
ATOM 982 C CA . THR A 1 129 ? -2.659 0.532 13.014 1.00 91.12 129 THR A CA 1
ATOM 983 C C . THR A 1 129 ? -1.706 -0.638 13.250 1.00 91.12 129 THR A C 1
ATOM 985 O O . THR A 1 129 ? -2.055 -1.572 13.968 1.00 91.12 129 THR A O 1
ATOM 988 N N . TRP A 1 130 ? -0.476 -0.560 12.730 1.00 90.19 130 TRP A N 1
ATOM 989 C CA . TRP A 1 130 ? 0.535 -1.608 12.905 1.00 90.19 130 TRP A CA 1
ATOM 990 C C . TRP A 1 130 ? 0.854 -1.880 14.383 1.00 90.19 130 TRP A C 1
ATOM 992 O O . TRP A 1 130 ? 0.936 -3.037 14.798 1.00 90.19 130 TRP A O 1
ATOM 1002 N N . ARG A 1 131 ? 0.991 -0.829 15.200 1.00 86.38 131 ARG A N 1
ATOM 1003 C CA . ARG A 1 131 ? 1.288 -0.964 16.633 1.00 86.38 131 ARG A CA 1
ATOM 1004 C C . ARG A 1 131 ? 0.181 -1.648 17.411 1.00 86.38 131 ARG A C 1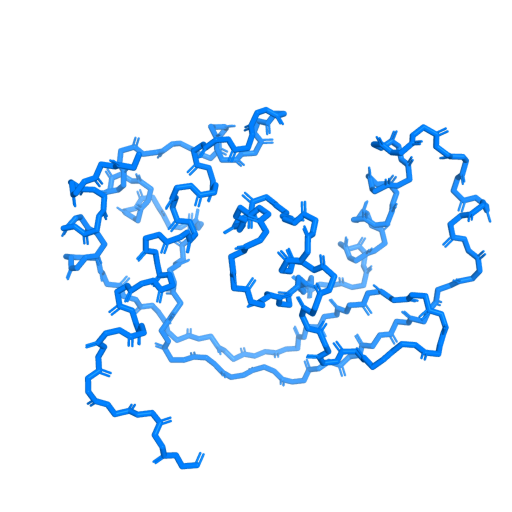
ATOM 1006 O O . ARG A 1 131 ? 0.487 -2.603 18.115 1.00 86.38 131 ARG A O 1
ATOM 1013 N N . SER A 1 132 ? -1.071 -1.226 17.220 1.00 81.69 132 SER A N 1
ATOM 1014 C CA . SER A 1 132 ? -2.231 -1.809 17.914 1.00 81.69 132 SER A CA 1
ATOM 1015 C C . SER A 1 132 ? -2.340 -3.330 17.739 1.00 81.69 132 SER A C 1
ATOM 1017 O O . SER A 1 132 ? -2.958 -4.007 18.554 1.00 81.69 132 SER A O 1
ATOM 1019 N N . ARG A 1 133 ? -1.725 -3.873 16.679 1.00 76.06 133 ARG A N 1
ATOM 1020 C CA . ARG A 1 133 ? -1.732 -5.301 16.340 1.00 76.06 133 ARG A CA 1
ATOM 1021 C C . ARG A 1 133 ? -0.414 -6.011 16.634 1.00 76.06 133 ARG A C 1
ATOM 1023 O O . ARG A 1 133 ? -0.413 -7.224 16.777 1.00 76.06 133 ARG A O 1
ATOM 1030 N N . SER A 1 134 ? 0.686 -5.274 16.776 1.00 68.88 134 SER A N 1
ATOM 1031 C CA . SER A 1 134 ? 1.990 -5.838 17.157 1.00 68.88 134 SER A CA 1
ATOM 1032 C C . SER A 1 134 ? 2.131 -6.027 18.670 1.00 68.88 134 SER A C 1
ATOM 1034 O O . SER A 1 134 ? 2.972 -6.800 19.112 1.00 68.88 134 SER A O 1
ATOM 1036 N N . THR A 1 135 ? 1.327 -5.319 19.468 1.00 56.41 135 THR A N 1
ATOM 1037 C CA . THR A 1 135 ? 1.279 -5.452 20.933 1.00 56.41 135 THR A CA 1
ATOM 1038 C C . THR A 1 135 ? 0.202 -6.425 21.419 1.00 56.41 135 THR A C 1
ATOM 1040 O O . THR A 1 135 ? 0.074 -6.628 22.623 1.00 56.41 135 THR A O 1
ATOM 1043 N N . ALA A 1 136 ? -0.576 -7.030 20.515 1.00 44.97 136 ALA A N 1
ATOM 1044 C CA . ALA A 1 136 ? -1.511 -8.091 20.874 1.00 44.97 136 ALA A CA 1
ATOM 1045 C C . ALA A 1 136 ? -0.721 -9.372 21.226 1.00 44.97 136 ALA A C 1
ATOM 1047 O O . ALA A 1 136 ? 0.130 -9.793 20.436 1.00 44.97 136 ALA A O 1
ATOM 1048 N N . PRO A 1 137 ? -0.956 -10.006 22.389 1.00 38.62 137 PRO A N 1
ATOM 1049 C CA . PRO A 1 137 ? -0.272 -11.238 22.748 1.00 38.62 137 PRO A CA 1
ATOM 1050 C C . PRO A 1 137 ? -0.832 -12.379 21.892 1.00 38.62 137 PRO A C 1
ATOM 1052 O O . PRO A 1 137 ? -1.938 -12.853 22.126 1.00 38.62 137 PRO A O 1
ATOM 1055 N N . GLY A 1 138 ? -0.080 -12.805 20.877 1.00 47.22 138 GLY A N 1
ATOM 1056 C CA . GLY A 1 138 ? -0.433 -13.969 20.059 1.00 47.22 138 GLY A CA 1
ATOM 1057 C C . GLY A 1 138 ? -0.078 -13.799 18.589 1.00 47.22 138 GLY A C 1
ATOM 1058 O O . GLY A 1 138 ? -0.918 -13.428 17.779 1.00 47.22 138 GLY A O 1
ATOM 1059 N N . GLY A 1 139 ? 1.168 -14.104 18.234 1.00 35.44 139 GLY A N 1
ATOM 1060 C CA . GLY A 1 139 ? 1.628 -14.078 16.843 1.00 35.44 139 GLY A CA 1
ATOM 1061 C C . GLY A 1 139 ? 2.827 -14.982 16.587 1.00 35.44 139 GLY A C 1
ATOM 1062 O O . GLY A 1 139 ? 3.681 -14.642 15.780 1.00 35.44 139 GLY A O 1
ATOM 1063 N N . GLY A 1 140 ? 2.922 -16.092 17.321 1.00 33.38 140 GLY A N 1
ATOM 1064 C CA . GLY A 1 140 ? 3.767 -17.222 16.963 1.00 33.38 140 GLY A CA 1
ATOM 1065 C C . GLY A 1 140 ? 2.873 -18.346 16.463 1.00 33.38 140 GLY A C 1
ATOM 1066 O O . GLY A 1 140 ? 2.214 -18.989 17.278 1.00 33.38 140 GLY A O 1
ATOM 1067 N N . ARG A 1 141 ? 2.835 -18.540 15.147 1.00 32.94 141 ARG A N 1
ATOM 1068 C CA . ARG A 1 141 ? 2.620 -19.826 14.479 1.00 32.94 141 ARG A CA 1
ATOM 1069 C C . ARG A 1 141 ? 3.398 -19.806 13.174 1.00 32.94 141 ARG A C 1
ATOM 1071 O O . ARG A 1 141 ? 3.336 -18.760 12.492 1.00 32.94 141 ARG A O 1
#

pLDDT: mean 90.23, std 13.05, range [32.94, 98.31]

Sequence (141 aa):
MTERDEERLARLNLASYSGTAYRHQSPGFDPRSGTGARRRGGRFNPPRSFQVLYLALSVETAAADLRQAAERMNLPLAAALPREVFVSTVSLDNVLDLRASEALAGLEATRNQLLAADQARSRVVGKATWRSRSTAPGGGR

Foldseek 3Di:
DDPLLLVLLVPDDFAKDWDKWKAKDDPPDDLPWQVVCQQPNDLQAHHVDDGDRDIHRDPVVNVVVLVVVCVVVVHDSVVSDDIDMDMDTDIGGGHQPPVDPVSCVSSVHDPCRSVDPDSVSNNVNNVSSVVSVVPPPDDDD

Radius of gyration: 15.9 Å; chains: 1; bounding box: 32×35×43 Å